Protein AF-A0A183TQR6-F1 (afdb_monomer_lite)

Organism: Schistocephalus solidus (NCBI:txid70667)

Structure (mmCIF, N/CA/C/O backbone):
data_AF-A0A183TQR6-F1
#
_entry.id   AF-A0A183TQR6-F1
#
loop_
_atom_site.group_PDB
_atom_site.id
_atom_site.type_symbol
_atom_site.label_atom_id
_atom_site.label_alt_id
_atom_site.label_comp_id
_atom_site.label_asym_id
_atom_site.label_entity_id
_atom_site.label_seq_id
_atom_site.pdbx_PDB_ins_code
_atom_site.Cartn_x
_atom_site.Cartn_y
_atom_site.Cartn_z
_atom_site.occupancy
_atom_site.B_iso_or_equiv
_atom_site.auth_seq_id
_atom_site.auth_comp_id
_atom_site.auth_asym_id
_atom_site.auth_atom_id
_atom_site.pdbx_PDB_model_num
ATOM 1 N N . LEU A 1 1 ? -16.642 15.281 -20.889 1.00 45.00 1 LEU A N 1
ATOM 2 C CA . LEU A 1 1 ? -16.972 13.856 -20.672 1.00 45.00 1 LEU A CA 1
ATOM 3 C C . LEU A 1 1 ? -15.661 13.101 -20.612 1.00 45.00 1 LEU A C 1
ATOM 5 O O . LEU A 1 1 ? -15.037 12.999 -21.656 1.00 45.00 1 LEU A O 1
ATOM 9 N N . ASN A 1 2 ? -15.207 12.712 -19.417 1.00 42.97 2 ASN A N 1
ATOM 10 C CA . ASN A 1 2 ? -14.467 11.470 -19.129 1.00 42.97 2 ASN A CA 1
ATOM 11 C C . ASN A 1 2 ? -13.816 11.556 -17.737 1.00 42.97 2 ASN A C 1
ATOM 13 O O . ASN A 1 2 ? -12.606 11.469 -17.594 1.00 42.97 2 ASN A O 1
ATOM 17 N N . ASP A 1 3 ? -14.644 11.648 -16.694 1.00 41.31 3 ASP A N 1
ATOM 18 C CA . ASP A 1 3 ? -14.229 11.490 -15.287 1.00 41.31 3 ASP A CA 1
ATOM 19 C C . ASP A 1 3 ? -14.149 10.002 -14.876 1.00 41.31 3 ASP A C 1
ATOM 21 O O . ASP A 1 3 ? -14.394 9.627 -13.732 1.00 41.31 3 ASP A O 1
ATOM 25 N N . ARG A 1 4 ? -13.886 9.105 -15.836 1.00 48.56 4 ARG A N 1
ATOM 26 C CA . ARG A 1 4 ? -14.079 7.650 -15.688 1.00 48.56 4 ARG A CA 1
ATOM 27 C C . ARG A 1 4 ? -12.811 6.837 -15.432 1.00 48.56 4 ARG A C 1
ATOM 29 O O . ARG A 1 4 ? -12.883 5.614 -15.421 1.00 48.56 4 ARG A O 1
ATOM 36 N N . GLU A 1 5 ? -11.691 7.491 -15.151 1.00 46.56 5 GLU A N 1
ATOM 37 C CA . GLU A 1 5 ? -10.439 6.815 -14.774 1.00 46.56 5 GLU A CA 1
ATOM 38 C C . GLU A 1 5 ? -9.908 7.242 -13.404 1.00 46.56 5 GLU A C 1
ATOM 40 O O . GLU A 1 5 ? -8.794 6.903 -13.020 1.00 46.56 5 GLU A O 1
ATOM 45 N N . GLN A 1 6 ? -10.722 7.923 -12.598 1.00 46.53 6 GLN A N 1
ATOM 46 C CA . GLN A 1 6 ? -10.421 8.049 -11.179 1.00 46.53 6 GLN A CA 1
ATOM 47 C C . GLN A 1 6 ? -10.837 6.746 -10.505 1.00 46.53 6 GLN A C 1
ATOM 49 O O . GLN A 1 6 ? -11.957 6.588 -10.011 1.00 46.53 6 GLN A O 1
ATOM 54 N N . GLN A 1 7 ? -9.931 5.768 -10.533 1.00 48.81 7 GLN A N 1
ATOM 55 C CA . GLN A 1 7 ? -9.976 4.632 -9.625 1.00 48.81 7 GLN A CA 1
ATOM 56 C C . GLN A 1 7 ? -9.965 5.185 -8.206 1.00 48.81 7 GLN A C 1
ATOM 58 O O . GLN A 1 7 ? -8.915 5.437 -7.628 1.00 48.81 7 GLN A O 1
ATOM 63 N N . ARG A 1 8 ? -11.169 5.397 -7.666 1.00 52.84 8 ARG A N 1
ATOM 64 C CA . ARG A 1 8 ? -11.394 5.632 -6.247 1.00 52.84 8 ARG A CA 1
ATOM 65 C C . ARG A 1 8 ? -10.554 4.613 -5.498 1.00 52.84 8 ARG A C 1
ATOM 67 O O . ARG A 1 8 ? -10.682 3.409 -5.739 1.00 52.84 8 ARG A O 1
ATOM 74 N N . GLU A 1 9 ? -9.668 5.109 -4.651 1.00 57.94 9 GLU A N 1
ATOM 75 C CA . GLU A 1 9 ? -8.832 4.317 -3.767 1.00 57.94 9 GLU A CA 1
ATOM 76 C C . GLU A 1 9 ? -9.750 3.682 -2.721 1.00 57.94 9 GLU A C 1
ATOM 78 O O . GLU A 1 9 ? -9.836 4.134 -1.585 1.00 57.94 9 GLU A O 1
ATOM 83 N N . ILE A 1 10 ? -10.492 2.647 -3.134 1.00 64.81 10 ILE A N 1
ATOM 84 C CA . ILE A 1 10 ? -11.494 1.943 -2.325 1.00 64.81 10 ILE A CA 1
ATOM 85 C C . ILE A 1 10 ? -10.904 1.552 -0.958 1.00 64.81 10 ILE A C 1
ATOM 87 O O . ILE A 1 10 ? -11.623 1.535 0.037 1.00 64.81 10 ILE A O 1
ATOM 91 N N . GLY A 1 11 ? -9.593 1.289 -0.900 1.00 69.31 11 GLY A N 1
ATOM 92 C CA . GLY A 1 11 ? -8.861 1.006 0.333 1.00 69.31 11 GLY A CA 1
ATOM 93 C C . GLY A 1 11 ? -9.015 2.088 1.405 1.00 69.31 11 GLY A C 1
ATOM 94 O O . GLY A 1 11 ? -9.266 1.742 2.554 1.00 69.31 11 GLY A O 1
ATOM 95 N N . LYS A 1 12 ? -8.966 3.383 1.054 1.00 74.50 12 LYS A N 1
ATOM 96 C CA . LYS A 1 12 ? -9.083 4.484 2.031 1.00 74.50 12 LYS A CA 1
ATOM 97 C C . LYS A 1 12 ? -10.481 4.570 2.638 1.00 74.50 12 LYS A C 1
ATOM 99 O O . LYS A 1 12 ? -10.615 4.536 3.858 1.00 74.50 12 LYS A O 1
ATOM 104 N N . ASP A 1 13 ? -11.514 4.563 1.795 1.00 81.38 13 ASP A N 1
ATOM 105 C CA . ASP A 1 13 ? -12.912 4.624 2.247 1.00 81.38 13 ASP A CA 1
ATOM 106 C C . ASP A 1 13 ? -13.280 3.428 3.142 1.00 81.38 13 ASP A C 1
ATOM 108 O O . ASP A 1 13 ? -14.052 3.549 4.099 1.00 81.38 13 ASP A O 1
ATOM 112 N N . ILE A 1 14 ? -12.759 2.241 2.811 1.00 82.81 14 ILE A N 1
ATOM 113 C CA . ILE A 1 14 ? -12.986 1.025 3.595 1.00 82.81 14 ILE A CA 1
ATOM 114 C C . ILE A 1 14 ? -12.192 1.078 4.900 1.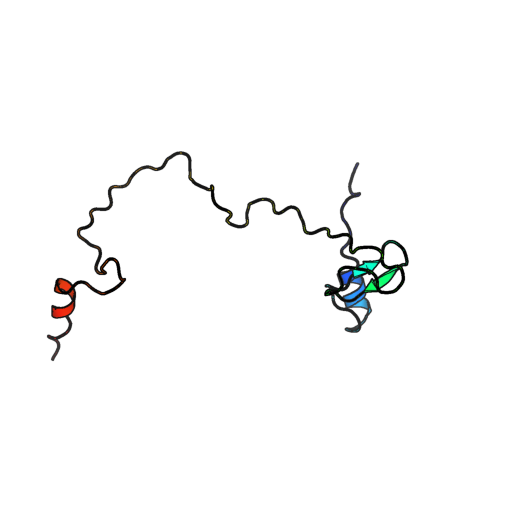00 82.81 14 ILE A C 1
ATOM 116 O O . ILE A 1 14 ? -12.751 0.741 5.943 1.00 82.81 14 ILE A O 1
ATOM 120 N N . ALA A 1 15 ? -10.939 1.535 4.873 1.00 84.62 15 ALA A N 1
ATOM 121 C CA . ALA A 1 15 ? -10.106 1.668 6.063 1.00 84.62 15 ALA A CA 1
ATOM 122 C C . ALA A 1 15 ? -10.759 2.578 7.115 1.00 84.62 15 ALA A C 1
ATOM 124 O O . ALA A 1 15 ? -10.931 2.147 8.259 1.00 84.62 15 ALA A O 1
ATOM 125 N N . GLU A 1 16 ? -11.233 3.766 6.723 1.00 85.56 16 GLU A N 1
ATOM 126 C CA . GLU A 1 16 ? -11.912 4.706 7.629 1.00 85.56 16 GLU A CA 1
ATOM 127 C C . GLU A 1 16 ? -13.181 4.103 8.249 1.00 85.56 16 GLU A C 1
ATOM 129 O O . GLU A 1 16 ? -13.393 4.170 9.463 1.00 85.56 16 GLU A O 1
ATOM 134 N N . LYS A 1 17 ? -14.012 3.438 7.438 1.00 86.62 17 LYS A N 1
ATOM 135 C CA . LYS A 1 17 ? -15.258 2.807 7.914 1.00 86.62 17 LYS A CA 1
ATOM 136 C C . LYS A 1 17 ? -15.012 1.595 8.800 1.00 86.62 17 LYS A C 1
ATOM 138 O O . LYS A 1 17 ? -15.831 1.280 9.662 1.00 86.62 17 LYS A O 1
ATOM 143 N N . SER A 1 18 ? -13.896 0.910 8.588 1.00 85.50 18 SER A N 1
ATOM 144 C CA . SER A 1 18 ? -13.572 -0.336 9.273 1.00 85.50 18 SER A CA 1
ATOM 145 C C . SER A 1 18 ? -13.030 -0.155 10.691 1.00 85.50 18 SER A C 1
ATOM 147 O O . SER A 1 18 ? -12.775 -1.153 11.362 1.00 85.50 18 SER A O 1
ATOM 149 N N . LYS A 1 19 ? -12.852 1.092 11.159 1.00 85.81 19 LYS A N 1
ATOM 150 C CA . LYS A 1 19 ? -12.332 1.414 12.501 1.00 85.81 19 LYS A CA 1
ATOM 151 C C . LYS A 1 19 ? -11.008 0.693 12.817 1.00 85.81 19 LYS A C 1
ATOM 153 O O . LYS A 1 19 ? -10.796 0.250 13.942 1.00 85.81 19 LYS A O 1
ATOM 158 N N . GLY A 1 20 ? -10.130 0.570 11.817 1.00 84.56 20 GLY A N 1
ATOM 159 C CA . GLY A 1 20 ? -8.806 -0.049 11.956 1.00 84.56 20 GLY A CA 1
ATOM 160 C C . GLY A 1 20 ? -8.736 -1.545 11.633 1.00 84.56 20 GLY A C 1
ATOM 161 O O . GLY A 1 20 ? -7.684 -2.146 11.827 1.00 84.56 20 GLY A O 1
ATOM 162 N N . LEU A 1 21 ? -9.815 -2.156 11.131 1.00 86.88 21 LEU A N 1
ATOM 163 C CA . LEU A 1 21 ? -9.779 -3.549 10.671 1.00 86.88 21 LEU A CA 1
ATOM 164 C C . LEU A 1 21 ? -9.045 -3.707 9.326 1.00 86.88 21 LEU A C 1
ATOM 166 O O . LEU A 1 21 ? -8.430 -4.744 9.086 1.00 86.88 21 LEU A O 1
ATOM 170 N N . PHE A 1 22 ? -9.106 -2.691 8.463 1.00 87.75 22 PHE A N 1
ATOM 171 C CA . PHE A 1 22 ? -8.433 -2.662 7.164 1.00 87.75 22 PHE A CA 1
ATOM 172 C C . PHE A 1 22 ? -7.490 -1.464 7.051 1.00 87.75 22 PHE A C 1
ATOM 174 O O . PHE A 1 22 ? -7.776 -0.382 7.567 1.00 87.75 22 PHE A O 1
ATOM 181 N N . SER A 1 23 ? -6.370 -1.670 6.357 1.00 87.19 23 SER A N 1
ATOM 182 C CA . SER A 1 23 ? -5.399 -0.623 6.037 1.00 87.19 23 SER A CA 1
ATOM 183 C C . SER A 1 23 ? -5.797 0.117 4.754 1.00 87.19 23 SER A C 1
ATOM 185 O O . SER A 1 23 ? -6.340 -0.515 3.844 1.00 87.19 23 SER A O 1
ATOM 187 N N . PRO A 1 24 ? -5.486 1.421 4.611 1.00 87.19 24 PRO A N 1
ATOM 188 C CA . PRO A 1 24 ? -5.664 2.143 3.348 1.00 87.19 24 PRO A CA 1
ATOM 189 C C . PRO A 1 24 ? -4.918 1.504 2.164 1.00 87.19 24 PRO A C 1
ATOM 191 O O . PRO A 1 24 ? -5.323 1.696 1.018 1.00 87.19 24 PRO A O 1
ATOM 194 N N . ASP A 1 25 ? -3.865 0.726 2.433 1.00 87.81 25 ASP A N 1
ATOM 195 C CA . ASP A 1 25 ? -3.081 0.017 1.415 1.00 87.81 25 ASP A CA 1
ATOM 196 C C . ASP A 1 25 ? -3.685 -1.339 0.997 1.00 87.81 25 ASP A C 1
ATOM 198 O O . ASP A 1 25 ? -3.232 -1.962 0.024 1.00 87.81 25 ASP A O 1
ATOM 202 N N . ASP A 1 26 ? -4.687 -1.832 1.734 1.00 91.06 26 ASP A N 1
ATOM 203 C CA . ASP A 1 26 ? -5.395 -3.062 1.390 1.00 91.06 26 ASP A CA 1
ATOM 204 C C . ASP A 1 26 ? -6.269 -2.850 0.152 1.00 91.06 26 ASP A C 1
ATOM 206 O O . ASP A 1 26 ? -6.809 -1.771 -0.102 1.00 91.06 26 ASP A O 1
ATOM 210 N N . TRP A 1 27 ? -6.413 -3.901 -0.656 1.00 89.19 27 TRP A N 1
ATOM 211 C CA . TRP A 1 27 ? -7.027 -3.779 -1.975 1.00 89.19 27 TRP A CA 1
ATOM 212 C C . TRP A 1 27 ? -8.211 -4.724 -2.164 1.00 89.19 27 TRP A C 1
ATOM 214 O O . TRP A 1 27 ? -8.150 -5.923 -1.878 1.00 89.19 27 TRP A O 1
ATOM 224 N N . GLN A 1 28 ? -9.301 -4.177 -2.708 1.00 91.19 28 GLN A N 1
ATOM 225 C CA . GLN A 1 28 ? -10.484 -4.947 -3.071 1.00 91.19 28 GLN A CA 1
ATOM 226 C C . GLN A 1 28 ? -10.304 -5.601 -4.446 1.00 91.19 28 GLN A C 1
ATOM 228 O O . GLN A 1 28 ? -10.012 -4.935 -5.443 1.00 91.19 28 GLN A O 1
ATOM 233 N N . CYS A 1 29 ? -10.507 -6.914 -4.519 1.00 91.75 29 CYS A N 1
ATOM 234 C CA . CYS A 1 29 ? -10.461 -7.659 -5.769 1.00 91.75 29 CYS A CA 1
ATOM 235 C C . CYS A 1 29 ? -11.610 -7.252 -6.702 1.00 91.75 29 CYS A C 1
ATOM 237 O O . CYS A 1 29 ? -12.775 -7.309 -6.318 1.00 91.75 29 CYS A O 1
ATOM 239 N N . LYS A 1 30 ? -11.296 -6.925 -7.961 1.00 87.94 30 LYS A N 1
ATOM 240 C CA . LYS A 1 30 ? -12.298 -6.586 -8.987 1.00 87.94 30 LYS A CA 1
ATOM 241 C C . LYS A 1 30 ? -13.089 -7.788 -9.511 1.00 87.94 30 LYS A C 1
ATOM 243 O O . LYS A 1 30 ? -14.185 -7.594 -10.015 1.00 87.94 30 LYS A O 1
ATOM 248 N N . GLY A 1 31 ? -12.549 -9.002 -9.387 1.00 89.12 31 GLY A N 1
ATOM 249 C CA . GLY A 1 31 ? -13.216 -10.225 -9.842 1.00 89.12 31 GLY A CA 1
ATOM 250 C C . GLY A 1 31 ? -14.265 -10.745 -8.857 1.00 89.12 31 GLY A C 1
ATOM 251 O O . GLY A 1 31 ? -15.356 -11.115 -9.267 1.00 89.12 31 GLY A O 1
ATOM 252 N N . CYS A 1 32 ? -13.948 -10.760 -7.557 1.00 92.88 32 CYS A N 1
ATOM 253 C CA . CYS A 1 32 ? -14.803 -11.384 -6.533 1.00 92.88 32 CYS A CA 1
ATOM 254 C C . CYS A 1 32 ? -15.161 -10.477 -5.344 1.00 92.88 32 CYS A C 1
ATOM 256 O O . CYS A 1 32 ? -15.849 -10.918 -4.431 1.00 92.88 32 CYS A O 1
ATOM 258 N N . GLY A 1 33 ? -14.668 -9.236 -5.298 1.00 89.75 33 GLY A N 1
ATOM 259 C CA . GLY A 1 33 ? -14.966 -8.293 -4.215 1.00 89.75 33 GLY A CA 1
ATOM 260 C C . GLY A 1 33 ? -14.224 -8.534 -2.894 1.00 89.75 33 GLY A C 1
ATOM 261 O O . GLY A 1 33 ? -14.355 -7.709 -1.991 1.00 89.75 33 GLY A O 1
ATOM 262 N N . ASN A 1 34 ? -13.423 -9.601 -2.768 1.00 92.94 34 ASN A N 1
ATOM 263 C CA . ASN A 1 34 ? -12.657 -9.884 -1.549 1.00 92.94 34 ASN A CA 1
ATOM 264 C C . ASN A 1 34 ? -11.582 -8.817 -1.269 1.00 92.94 34 ASN A C 1
ATOM 266 O O . ASN A 1 34 ? -10.838 -8.447 -2.182 1.00 92.94 34 ASN A O 1
ATOM 270 N N . ILE A 1 35 ? -11.440 -8.396 -0.008 1.00 90.94 35 ILE A N 1
ATOM 271 C CA . ILE A 1 35 ? -10.349 -7.526 0.458 1.00 90.94 35 ILE A CA 1
ATOM 272 C C . ILE A 1 35 ? -9.095 -8.378 0.683 1.00 90.94 35 ILE A C 1
ATOM 274 O O . ILE A 1 35 ? -9.137 -9.408 1.356 1.00 90.94 35 ILE A O 1
ATOM 278 N N . ASN A 1 36 ? -7.969 -7.969 0.105 1.00 92.62 36 ASN A N 1
ATOM 279 C CA . ASN A 1 36 ? -6.687 -8.655 0.239 1.00 92.62 36 ASN A CA 1
ATOM 280 C C . ASN A 1 36 ? -5.655 -7.706 0.852 1.00 92.62 36 ASN A C 1
ATOM 282 O O . ASN A 1 36 ? -5.627 -6.521 0.523 1.00 92.62 36 ASN A O 1
ATOM 286 N N . TRP A 1 37 ? -4.769 -8.251 1.690 1.00 92.12 37 TRP A N 1
ATOM 287 C CA . TRP A 1 37 ? -3.693 -7.476 2.306 1.00 92.12 37 TRP A CA 1
ATOM 288 C C . TRP A 1 37 ? -2.768 -6.829 1.273 1.00 92.12 37 TRP A C 1
ATOM 290 O O . TRP A 1 37 ? -2.418 -7.472 0.276 1.00 92.12 37 TRP A O 1
ATOM 300 N N . ALA A 1 38 ? -2.297 -5.615 1.566 1.00 90.44 38 ALA A N 1
ATOM 301 C CA . ALA A 1 38 ? -1.439 -4.796 0.700 1.00 90.44 38 ALA A CA 1
ATOM 302 C C . ALA A 1 38 ? -0.282 -5.561 0.026 1.00 90.44 38 ALA A C 1
ATOM 304 O O . ALA A 1 38 ? -0.027 -5.387 -1.169 1.00 90.44 38 ALA A O 1
ATOM 305 N N . ARG A 1 39 ? 0.370 -6.456 0.787 1.00 91.19 39 ARG A N 1
ATOM 306 C CA . ARG A 1 39 ? 1.518 -7.281 0.363 1.00 91.19 39 ARG A CA 1
ATOM 307 C C . ARG A 1 39 ? 1.202 -8.343 -0.693 1.00 91.19 39 ARG A C 1
ATOM 309 O O . ARG A 1 39 ? 2.121 -8.914 -1.271 1.00 91.19 39 ARG A O 1
ATOM 316 N N . ARG A 1 40 ? -0.072 -8.691 -0.900 1.00 91.75 40 ARG A N 1
ATOM 317 C CA . ARG A 1 40 ? -0.463 -9.733 -1.857 1.00 91.75 40 ARG A CA 1
ATOM 318 C C . ARG A 1 40 ? -0.523 -9.160 -3.267 1.00 91.75 40 ARG A C 1
ATOM 320 O O . ARG A 1 40 ? -1.166 -8.138 -3.496 1.00 91.75 40 ARG A O 1
ATOM 327 N N . SER A 1 41 ? 0.088 -9.869 -4.210 1.00 91.94 41 SER A N 1
ATOM 328 C CA . SER A 1 41 ? 0.018 -9.582 -5.647 1.00 91.94 41 SER A CA 1
ATOM 329 C C . SER A 1 41 ? -1.189 -10.230 -6.334 1.00 91.94 41 SER A C 1
ATOM 331 O O . SER A 1 41 ? -1.559 -9.816 -7.429 1.00 91.94 41 SER A O 1
ATOM 333 N N . THR A 1 42 ? -1.824 -11.218 -5.701 1.00 94.31 42 THR A N 1
ATOM 334 C CA . THR A 1 42 ? -2.989 -11.949 -6.219 1.00 94.31 42 THR A CA 1
ATOM 335 C C . THR A 1 42 ? -4.074 -12.095 -5.155 1.00 94.31 42 THR A C 1
ATOM 337 O O . THR A 1 42 ? -3.811 -12.045 -3.948 1.00 94.31 42 THR A O 1
ATOM 340 N N . CYS A 1 43 ? -5.323 -12.245 -5.600 1.00 95.88 43 CYS A N 1
ATOM 341 C CA . CYS A 1 43 ? -6.456 -12.437 -4.705 1.00 95.88 43 CYS A CA 1
ATOM 342 C C . CYS A 1 43 ? -6.398 -13.812 -4.029 1.00 95.88 43 CYS A C 1
ATOM 344 O O . CYS A 1 43 ? -6.213 -14.819 -4.702 1.00 95.88 43 CYS A O 1
ATOM 346 N N . ASN A 1 44 ? -6.647 -13.868 -2.719 1.00 95.50 44 ASN A N 1
ATOM 347 C CA . ASN A 1 44 ? -6.641 -15.116 -1.946 1.00 95.50 44 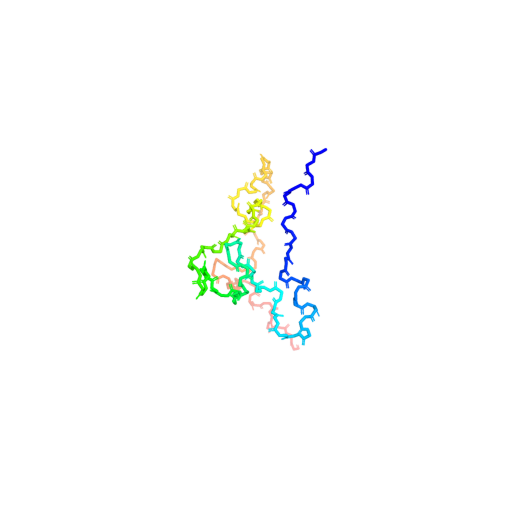ASN A CA 1
ATOM 348 C C . ASN A 1 44 ? -7.864 -16.024 -2.191 1.00 95.50 44 ASN A C 1
ATOM 350 O O . ASN A 1 44 ? -7.920 -17.123 -1.655 1.00 95.50 44 ASN A O 1
ATOM 354 N N . VAL A 1 45 ? -8.862 -15.549 -2.940 1.00 96.62 45 VAL A N 1
ATOM 355 C CA . VAL A 1 45 ? -10.102 -16.292 -3.217 1.00 96.62 45 VAL A CA 1
ATOM 356 C C . VAL A 1 45 ? -10.143 -16.760 -4.668 1.00 96.62 45 VAL A C 1
ATOM 358 O O . VAL A 1 45 ? -10.285 -17.944 -4.933 1.00 96.62 45 VAL A O 1
ATOM 361 N N . CYS A 1 46 ? -10.006 -15.833 -5.618 1.00 96.00 46 CYS A N 1
ATOM 362 C CA . CYS A 1 46 ? -10.163 -16.119 -7.049 1.00 96.00 46 CYS A CA 1
ATOM 363 C C . CYS A 1 46 ? -8.851 -16.076 -7.843 1.00 96.00 46 CYS A C 1
ATOM 365 O O . CYS A 1 46 ? -8.877 -16.176 -9.065 1.00 96.00 46 CYS A O 1
ATOM 367 N N . ASN A 1 47 ? -7.707 -15.866 -7.183 1.00 94.88 47 ASN A N 1
ATOM 368 C CA . ASN A 1 47 ? -6.389 -15.751 -7.814 1.00 94.88 47 ASN A CA 1
ATOM 369 C C . ASN A 1 47 ? -6.216 -14.623 -8.852 1.00 94.88 47 ASN A C 1
ATOM 371 O O . ASN A 1 47 ? -5.137 -14.510 -9.432 1.00 94.88 47 ASN A O 1
ATOM 375 N N . CYS A 1 48 ? -7.206 -13.744 -9.056 1.00 91.62 48 CYS A N 1
ATOM 376 C CA . CYS A 1 48 ? -7.053 -12.602 -9.957 1.00 91.62 48 CYS A CA 1
ATOM 377 C C . CYS A 1 48 ? -5.869 -11.710 -9.533 1.00 91.62 48 CYS A C 1
ATOM 379 O O . CYS A 1 48 ? -5.703 -11.452 -8.331 1.00 91.62 48 CYS A O 1
ATOM 381 N N . PRO A 1 49 ? -5.069 -11.210 -10.492 1.00 91.00 49 PRO A N 1
ATOM 382 C CA . PRO A 1 49 ? -3.946 -10.334 -10.195 1.00 91.00 49 PRO A CA 1
ATOM 383 C C . PRO A 1 49 ? -4.430 -9.002 -9.616 1.00 91.00 49 PRO A C 1
ATOM 385 O O . PRO A 1 49 ? -5.499 -8.494 -9.971 1.00 91.00 49 PRO A O 1
ATOM 388 N N . LYS A 1 50 ? -3.623 -8.419 -8.727 1.00 88.69 50 LYS A N 1
ATOM 389 C CA . LYS A 1 50 ? -3.796 -7.038 -8.278 1.00 88.69 50 LYS A CA 1
ATOM 390 C C . LYS A 1 50 ? -3.651 -6.144 -9.507 1.00 88.69 50 LYS A C 1
ATOM 392 O O . LYS A 1 50 ? -2.595 -6.123 -10.135 1.00 88.69 50 LYS A O 1
ATOM 397 N N . VAL A 1 51 ? -4.711 -5.416 -9.852 1.00 79.50 51 VAL A N 1
ATOM 398 C CA . VAL A 1 51 ? -4.658 -4.364 -10.875 1.00 79.50 51 VAL A CA 1
ATOM 399 C C . VAL A 1 51 ? -3.755 -3.261 -10.344 1.00 79.50 51 VAL A C 1
ATOM 401 O O . VAL A 1 51 ? -4.162 -2.435 -9.532 1.00 79.50 51 VAL A O 1
ATOM 404 N N . ASN A 1 52 ? -2.483 -3.341 -10.722 1.00 64.81 52 ASN A N 1
ATOM 405 C CA . ASN A 1 52 ? -1.462 -2.416 -10.285 1.00 64.81 52 ASN A CA 1
ATOM 406 C C . ASN A 1 52 ? -1.616 -1.113 -11.066 1.00 64.81 52 ASN A C 1
ATOM 408 O O . ASN A 1 52 ? -1.049 -0.948 -12.140 1.00 64.81 52 ASN A O 1
ATOM 412 N N . THR A 1 53 ? -2.370 -0.179 -10.505 1.00 58.75 53 THR A N 1
ATOM 413 C CA . THR A 1 53 ? -2.312 1.237 -10.869 1.00 58.75 53 THR A CA 1
ATOM 414 C C . THR A 1 53 ? -1.131 1.881 -10.168 1.00 58.75 53 THR A C 1
ATOM 416 O O . THR A 1 53 ? -1.275 2.916 -9.517 1.00 58.75 53 THR A O 1
ATOM 419 N N . GLN A 1 54 ? 0.046 1.255 -10.208 1.00 57.50 54 GLN A N 1
ATOM 420 C CA . GLN A 1 54 ? 1.248 2.031 -9.970 1.00 57.50 54 GLN A CA 1
ATOM 421 C C . GLN A 1 54 ? 1.210 3.096 -11.048 1.00 57.50 54 GLN A C 1
ATOM 423 O O . GLN A 1 54 ? 1.331 2.787 -12.235 1.00 57.50 54 GLN A O 1
ATOM 428 N N . GLY A 1 55 ? 0.884 4.314 -10.603 1.00 54.84 55 GLY A N 1
ATOM 429 C CA . GLY A 1 55 ? 0.808 5.490 -11.438 1.00 54.84 55 GLY A CA 1
ATOM 430 C C . GLY A 1 55 ? 2.013 5.476 -12.348 1.00 54.84 55 GLY A C 1
ATOM 431 O O . GLY A 1 55 ? 3.107 5.075 -11.927 1.00 54.84 55 GLY A O 1
ATOM 432 N N . GLN A 1 56 ? 1.790 5.842 -13.608 1.00 52.03 56 GLN A N 1
ATOM 433 C CA . GLN A 1 56 ? 2.897 6.127 -14.499 1.00 52.03 56 GLN A CA 1
ATOM 434 C C . GLN A 1 56 ? 3.954 6.872 -13.687 1.00 52.03 56 GLN A C 1
ATOM 436 O O . GLN A 1 56 ? 3.649 7.891 -13.067 1.00 52.03 56 GLN A O 1
ATOM 441 N N . ARG A 1 57 ? 5.175 6.330 -13.636 1.00 51.22 57 ARG A N 1
ATOM 442 C CA . ARG A 1 57 ? 6.341 7.120 -13.262 1.00 51.22 57 ARG A CA 1
ATOM 443 C C . ARG A 1 57 ? 6.448 8.198 -14.334 1.00 51.22 57 ARG A C 1
ATOM 445 O O . ARG A 1 57 ? 7.160 8.033 -15.317 1.00 51.22 57 ARG A O 1
ATOM 452 N N . THR A 1 58 ? 5.670 9.264 -14.189 1.00 56.19 58 THR A N 1
ATOM 453 C CA . THR A 1 58 ? 5.959 10.527 -14.841 1.00 56.19 58 THR A CA 1
ATOM 454 C C . THR A 1 58 ? 7.338 10.879 -14.291 1.00 56.19 58 THR A C 1
ATOM 456 O O . THR A 1 58 ? 7.547 10.845 -13.080 1.00 56.19 58 THR A O 1
ATOM 459 N N . GLY A 1 59 ? 8.338 11.024 -15.154 1.00 56.81 59 GLY A N 1
ATOM 460 C CA . GLY A 1 59 ? 9.763 11.031 -14.794 1.00 56.81 59 GLY A CA 1
ATOM 461 C C . GLY A 1 59 ? 10.234 12.134 -13.834 1.00 56.81 59 GLY A C 1
ATOM 462 O O . GLY A 1 59 ? 11.432 12.315 -13.693 1.00 56.81 59 GLY A O 1
ATOM 463 N N . TYR A 1 60 ? 9.340 12.823 -13.125 1.00 56.78 60 TYR A N 1
ATOM 464 C CA . TYR A 1 60 ? 9.602 13.853 -12.115 1.00 56.78 60 TYR A CA 1
ATOM 465 C C . TYR A 1 60 ? 10.257 13.331 -10.818 1.00 56.78 60 TYR A C 1
ATOM 467 O O . TYR A 1 60 ? 10.357 14.058 -9.836 1.00 56.78 60 TYR A O 1
ATOM 475 N N . GLY A 1 61 ? 10.681 12.064 -10.790 1.00 58.44 61 GLY A N 1
ATOM 476 C CA . GLY A 1 61 ? 11.357 11.411 -9.667 1.00 58.44 61 GLY A CA 1
ATOM 477 C C . GLY A 1 61 ? 12.858 11.196 -9.889 1.00 58.44 61 GLY A C 1
ATOM 478 O O . GLY A 1 61 ? 13.358 10.140 -9.507 1.00 58.44 61 GLY A O 1
ATOM 479 N N . GLY A 1 62 ? 13.550 12.139 -10.542 1.00 60.56 62 GLY A N 1
ATOM 480 C CA . GLY A 1 62 ? 15.020 12.229 -10.538 1.00 60.56 62 GLY A CA 1
ATOM 481 C C . GLY A 1 62 ? 15.765 11.125 -11.295 1.00 60.56 62 GLY A C 1
ATOM 482 O O . GLY A 1 62 ? 16.808 10.652 -10.844 1.00 60.56 62 GLY A O 1
ATOM 483 N N . GLY A 1 63 ? 15.233 10.677 -12.435 1.00 50.94 63 GLY A N 1
ATOM 484 C CA . GLY A 1 63 ? 15.875 9.684 -13.297 1.00 50.94 63 GLY A CA 1
ATOM 485 C C . GLY A 1 63 ? 16.669 10.328 -14.432 1.00 50.94 63 GLY A C 1
ATOM 486 O O . GLY A 1 63 ? 16.085 10.689 -15.443 1.00 50.94 63 GLY A O 1
ATOM 487 N N . TYR A 1 64 ? 17.986 10.448 -14.240 1.00 48.09 64 TYR A N 1
ATOM 488 C CA . TYR A 1 64 ? 19.058 10.638 -15.235 1.00 48.09 64 TYR A CA 1
ATOM 489 C C . TYR A 1 64 ? 18.619 10.990 -16.677 1.00 48.09 64 TYR A C 1
ATOM 491 O O . TYR A 1 64 ? 18.471 10.102 -17.511 1.00 48.09 64 TYR A O 1
ATOM 499 N N . MET A 1 65 ? 18.443 12.292 -16.939 1.00 50.59 65 MET A N 1
ATOM 500 C CA . MET A 1 65 ? 18.689 13.037 -18.198 1.00 50.59 65 MET A CA 1
ATOM 501 C C . MET A 1 65 ? 18.230 14.514 -18.077 1.00 50.59 65 MET A C 1
ATOM 503 O O . MET A 1 65 ? 17.926 15.158 -19.071 1.00 50.59 65 MET A O 1
ATOM 507 N N . GLU A 1 66 ? 18.247 15.104 -16.873 1.00 49.62 66 GLU A N 1
ATOM 50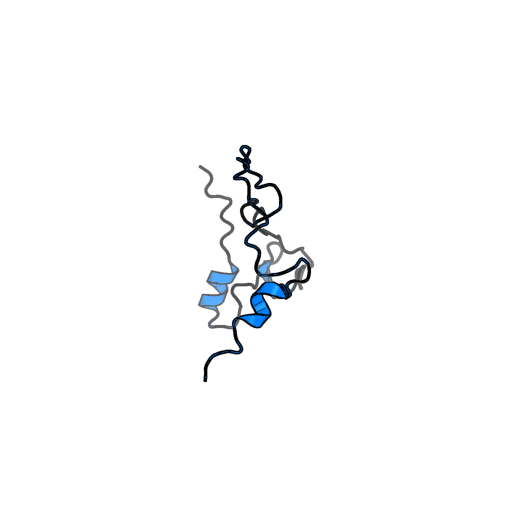8 C CA . GLU A 1 66 ? 17.998 16.541 -16.620 1.00 49.62 66 GLU A CA 1
ATOM 509 C C . GLU A 1 66 ? 19.215 17.412 -16.991 1.00 49.62 66 GLU A C 1
ATOM 511 O O . GLU A 1 66 ? 19.519 18.407 -16.339 1.00 49.62 66 GLU A O 1
ATOM 516 N N . ARG A 1 67 ? 19.992 17.000 -18.001 1.00 52.75 67 ARG A N 1
ATOM 517 C CA . ARG A 1 67 ? 21.081 17.823 -18.518 1.00 52.75 67 ARG A CA 1
ATOM 518 C C . ARG A 1 67 ? 20.426 18.938 -19.315 1.00 52.75 67 ARG A C 1
ATOM 520 O O . ARG A 1 67 ? 20.117 18.743 -20.488 1.00 52.75 67 ARG A O 1
ATOM 527 N N . ASP A 1 68 ? 20.202 20.061 -18.643 1.00 52.19 68 ASP A N 1
ATOM 528 C CA . ASP A 1 68 ? 19.933 21.346 -19.270 1.00 52.19 68 ASP A CA 1
ATOM 529 C C . ASP A 1 68 ? 20.783 21.478 -20.541 1.00 52.19 68 ASP A C 1
ATOM 531 O O . ASP A 1 68 ? 21.994 21.232 -20.542 1.00 52.19 68 ASP A O 1
ATOM 535 N N . GLU A 1 69 ? 20.128 21.842 -21.640 1.00 55.88 69 GLU A N 1
ATOM 536 C CA . GLU A 1 69 ? 20.718 22.008 -22.974 1.00 55.88 69 GLU A CA 1
ATOM 537 C C . GLU A 1 69 ? 21.820 23.092 -23.005 1.00 55.88 69 GLU A C 1
ATOM 539 O O . GLU A 1 69 ? 22.590 23.182 -23.960 1.00 55.88 69 GLU A O 1
ATOM 544 N N . VAL A 1 70 ? 21.970 23.871 -21.927 1.00 58.16 70 VAL A N 1
ATOM 545 C CA . VAL A 1 70 ? 23.012 24.885 -21.748 1.00 58.16 70 VAL A CA 1
ATOM 546 C C . VAL A 1 70 ? 23.846 24.567 -20.506 1.00 58.16 70 VAL A C 1
ATOM 548 O O . VAL A 1 70 ? 23.567 25.021 -19.399 1.00 58.16 70 VAL A O 1
ATOM 551 N N . VAL A 1 71 ? 24.928 23.812 -20.698 1.00 57.22 71 VAL A N 1
ATOM 552 C CA . VAL A 1 71 ? 26.032 23.765 -19.731 1.00 57.22 71 VAL A CA 1
ATOM 553 C C . VAL A 1 71 ? 26.909 24.994 -19.984 1.00 57.22 71 VAL A C 1
ATOM 555 O O . VAL A 1 71 ? 27.880 24.926 -20.738 1.00 57.22 71 VAL A O 1
ATOM 558 N N . GLU A 1 72 ? 26.580 26.143 -19.389 1.00 60.09 72 GLU A N 1
ATOM 559 C CA . GLU A 1 72 ? 27.577 27.213 -19.281 1.00 60.09 72 GLU A CA 1
ATOM 560 C C . GLU A 1 72 ? 28.645 26.769 -18.277 1.00 60.09 72 GLU A C 1
ATOM 562 O O . GLU A 1 72 ? 28.433 26.741 -17.064 1.00 60.09 72 GLU A O 1
ATOM 567 N N . TYR A 1 73 ? 29.816 26.396 -18.793 1.00 58.03 73 TYR A N 1
ATOM 568 C CA . TYR A 1 73 ? 31.000 26.121 -17.990 1.00 58.03 73 TYR A CA 1
ATOM 569 C C . TYR A 1 73 ? 31.439 27.397 -17.261 1.00 58.03 73 TYR A C 1
ATOM 571 O O . TYR A 1 73 ? 32.296 28.146 -17.738 1.00 58.03 73 TYR A O 1
ATOM 579 N N . ARG A 1 74 ? 30.913 27.638 -16.056 1.00 62.88 74 ARG A N 1
ATOM 580 C CA . ARG A 1 74 ? 31.604 28.504 -15.102 1.00 62.88 74 ARG A CA 1
ATOM 581 C C . ARG A 1 74 ? 32.882 27.770 -14.715 1.00 62.88 74 ARG A C 1
ATOM 583 O O . ARG A 1 74 ? 32.818 26.789 -13.980 1.00 62.88 74 ARG A O 1
ATOM 590 N N . ARG A 1 75 ? 34.023 28.209 -15.256 1.00 61.69 75 ARG A N 1
ATOM 591 C CA . ARG A 1 75 ? 35.337 27.641 -14.928 1.00 61.69 75 ARG A CA 1
ATOM 592 C C . ARG A 1 75 ? 35.499 27.626 -13.407 1.00 61.69 75 ARG A C 1
ATOM 594 O O . ARG A 1 75 ? 35.607 28.686 -12.796 1.00 61.69 75 ARG A O 1
ATOM 601 N N . HIS A 1 76 ? 35.438 26.437 -12.817 1.00 59.97 76 HIS A N 1
ATOM 602 C CA . HIS A 1 76 ? 35.910 26.215 -11.461 1.00 59.97 76 HIS A CA 1
ATOM 603 C C . HIS A 1 76 ? 37.433 26.236 -11.543 1.00 59.97 76 HIS A C 1
ATOM 605 O O . HIS A 1 76 ? 38.018 25.507 -12.339 1.00 59.97 76 HIS A O 1
ATOM 611 N N . ASP A 1 77 ? 38.051 27.150 -10.811 1.00 60.22 77 ASP A N 1
ATOM 612 C CA . ASP A 1 77 ? 39.495 27.187 -10.628 1.00 60.22 77 ASP A CA 1
ATOM 613 C C . ASP A 1 77 ? 39.808 26.194 -9.497 1.00 60.22 77 ASP A C 1
ATOM 615 O O . ASP A 1 77 ? 39.392 26.435 -8.364 1.00 60.22 77 ASP A O 1
ATOM 619 N N . ASP A 1 78 ? 40.481 25.072 -9.795 1.00 54.09 78 ASP A N 1
ATOM 620 C CA . ASP A 1 78 ? 40.882 23.979 -8.867 1.00 54.09 78 ASP A CA 1
ATOM 621 C C . ASP A 1 78 ? 41.860 24.420 -7.741 1.00 54.09 78 ASP A C 1
ATOM 623 O O . ASP A 1 78 ? 42.684 23.659 -7.217 1.00 54.09 78 ASP A O 1
ATOM 627 N N . SER A 1 79 ? 41.863 25.709 -7.406 1.00 55.09 79 SER A N 1
ATOM 628 C CA . SER A 1 79 ? 42.776 26.320 -6.446 1.00 55.09 79 SER A CA 1
ATOM 629 C C . SER A 1 79 ? 42.230 26.299 -5.009 1.00 55.09 79 SER A C 1
ATOM 631 O O . SER A 1 79 ? 43.029 26.351 -4.063 1.00 55.09 79 SER A O 1
ATOM 633 N N . ASP A 1 80 ? 40.909 26.149 -4.822 1.00 57.31 80 ASP A N 1
ATOM 634 C CA . ASP A 1 80 ? 40.222 26.338 -3.526 1.00 57.31 80 ASP A CA 1
ATOM 635 C C . ASP A 1 80 ? 39.614 25.068 -2.897 1.00 57.31 80 ASP A C 1
ATOM 637 O O . ASP A 1 80 ? 39.045 25.096 -1.807 1.00 57.31 80 ASP A O 1
ATOM 64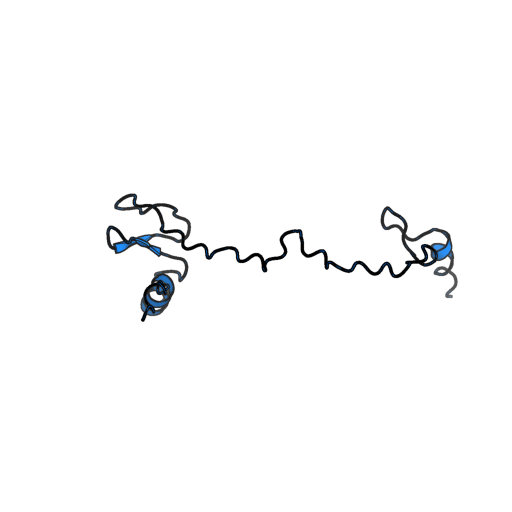1 N N . ASP A 1 81 ? 39.763 23.909 -3.528 1.00 66.44 81 ASP A N 1
ATOM 642 C CA . ASP A 1 81 ? 39.298 22.638 -2.979 1.00 66.44 81 ASP A CA 1
ATOM 643 C C . ASP A 1 81 ? 40.169 22.242 -1.771 1.00 66.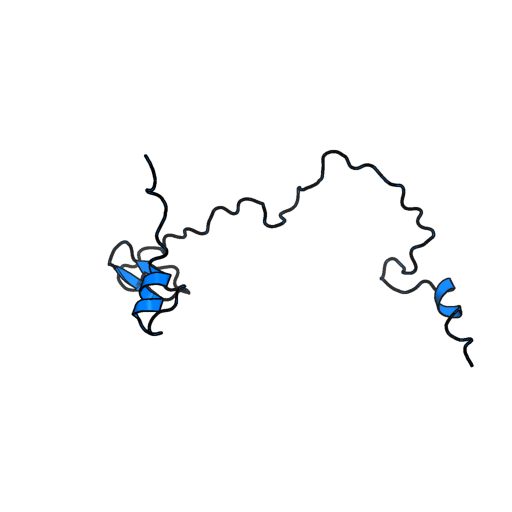44 81 ASP A C 1
ATOM 645 O O . ASP A 1 81 ? 41.286 21.722 -1.876 1.00 66.44 81 ASP A O 1
ATOM 649 N N . GLU A 1 82 ? 39.647 22.550 -0.582 1.00 72.56 82 GLU A N 1
ATOM 650 C CA . GLU A 1 82 ? 40.216 22.273 0.743 1.00 72.56 82 GLU A CA 1
ATOM 651 C C . GLU A 1 82 ? 40.478 20.771 0.972 1.00 72.56 82 GLU A C 1
ATOM 653 O O . GLU A 1 82 ? 41.367 20.394 1.750 1.00 72.56 82 GLU A O 1
ATOM 658 N N . TYR A 1 83 ? 39.756 19.915 0.250 1.00 80.69 83 TYR A N 1
ATOM 659 C CA . TYR A 1 83 ? 39.761 18.460 0.360 1.00 80.69 83 TYR A CA 1
ATOM 660 C C . TYR A 1 83 ? 40.325 17.821 -0.919 1.00 80.69 83 TYR A C 1
ATOM 662 O O . TYR A 1 83 ? 40.176 18.360 -2.011 1.00 80.69 83 TYR A O 1
ATOM 670 N N . ASP A 1 84 ? 41.052 16.715 -0.776 1.00 80.12 84 ASP A N 1
ATOM 671 C CA . ASP A 1 84 ? 41.578 15.925 -1.892 1.00 80.12 84 ASP A CA 1
ATOM 672 C C . ASP A 1 84 ? 40.521 14.970 -2.478 1.00 80.12 84 ASP A C 1
ATOM 674 O O . ASP A 1 84 ? 39.401 14.877 -1.981 1.00 80.12 84 ASP A O 1
ATOM 678 N N . GLU A 1 85 ? 40.881 14.262 -3.551 1.00 71.81 85 GLU A N 1
ATOM 679 C CA . GLU A 1 85 ? 40.024 13.306 -4.273 1.00 71.81 85 GLU A CA 1
ATOM 680 C C . GLU A 1 85 ? 39.442 12.194 -3.376 1.00 71.81 85 GLU A C 1
ATOM 682 O O . GLU A 1 85 ? 38.374 11.657 -3.657 1.00 71.81 85 GLU A O 1
ATOM 687 N N . PHE A 1 86 ? 40.100 11.884 -2.256 1.00 78.88 86 PHE A N 1
ATOM 688 C CA . PHE A 1 86 ? 39.630 10.916 -1.263 1.00 78.88 86 PHE A CA 1
ATOM 689 C C . PHE A 1 86 ? 38.844 11.578 -0.115 1.00 78.88 86 PHE A C 1
ATOM 691 O O . PHE A 1 86 ? 38.545 10.927 0.888 1.00 78.88 86 PHE A O 1
ATOM 698 N N . GLY A 1 87 ? 38.511 12.868 -0.235 1.00 73.81 87 GLY A N 1
ATOM 699 C CA . GLY A 1 87 ? 37.781 13.652 0.762 1.00 73.81 87 GLY A CA 1
ATOM 700 C C . GLY A 1 87 ? 38.617 14.064 1.977 1.00 73.81 87 GLY A C 1
ATOM 701 O O . GLY A 1 87 ? 38.066 14.510 2.984 1.00 73.81 87 GLY A O 1
ATOM 702 N N . LEU A 1 88 ? 39.946 13.922 1.930 1.00 74.56 88 LEU A N 1
ATOM 703 C CA . LEU A 1 88 ? 40.841 14.270 3.033 1.00 74.56 88 LEU A CA 1
ATOM 704 C C . LEU A 1 88 ? 41.360 15.702 2.878 1.00 74.56 88 LEU A C 1
ATOM 706 O O . LEU A 1 88 ? 41.848 16.115 1.831 1.00 74.56 88 LEU A O 1
ATOM 710 N N . LYS A 1 89 ? 41.321 16.483 3.962 1.00 77.94 89 LYS A N 1
ATOM 711 C CA . LYS A 1 89 ? 41.802 17.873 3.955 1.00 77.94 89 LYS A CA 1
ATOM 712 C C . LYS A 1 89 ? 43.263 17.950 3.496 1.00 77.94 89 LYS A C 1
ATOM 714 O O . LYS A 1 89 ? 44.143 17.291 4.071 1.00 77.94 89 LYS A O 1
ATOM 719 N N . LYS A 1 90 ? 43.577 18.772 2.491 1.00 77.56 90 LYS A N 1
ATOM 720 C CA . LYS A 1 90 ? 44.942 18.871 1.938 1.00 77.56 90 LYS A CA 1
ATOM 721 C C . LYS A 1 90 ? 45.932 19.338 3.020 1.00 77.56 90 LYS A C 1
ATOM 723 O O . LYS A 1 90 ? 45.620 20.171 3.871 1.00 77.56 90 LYS A O 1
ATOM 728 N N . LYS A 1 91 ? 47.162 18.794 3.018 1.00 69.88 91 LYS A N 1
ATOM 729 C CA . LYS A 1 91 ? 48.185 19.020 4.075 1.00 69.88 91 LYS A CA 1
ATOM 730 C C . LYS A 1 91 ? 48.501 20.500 4.334 1.00 69.88 91 LYS A C 1
ATOM 732 O O . LYS A 1 91 ? 48.762 20.858 5.480 1.00 69.88 91 LYS A O 1
ATOM 737 N N . LYS A 1 92 ? 48.438 21.351 3.302 1.00 66.50 92 LYS A N 1
ATOM 738 C CA . LYS A 1 92 ? 48.668 22.804 3.412 1.00 66.50 92 LYS A CA 1
ATOM 739 C C . LYS A 1 92 ? 47.658 23.505 4.336 1.00 66.50 92 LYS A C 1
ATOM 741 O O . LYS A 1 92 ? 48.038 24.437 5.033 1.00 66.50 92 LYS A O 1
ATOM 746 N N . TYR A 1 93 ? 46.432 22.985 4.444 1.00 64.75 93 TYR A N 1
ATOM 747 C CA . TYR A 1 93 ? 45.377 23.531 5.309 1.00 64.75 93 TYR A CA 1
ATOM 748 C C . TYR A 1 93 ? 45.318 22.886 6.703 1.00 64.75 93 TYR A C 1
ATOM 750 O O . TYR A 1 93 ? 44.635 23.394 7.589 1.00 64.75 93 TYR A O 1
ATOM 758 N N . ARG A 1 94 ? 46.032 21.772 6.935 1.00 64.75 94 ARG A N 1
ATOM 759 C CA . ARG A 1 94 ? 46.095 21.103 8.252 1.00 64.75 94 ARG A CA 1
ATOM 760 C C . ARG A 1 94 ? 46.962 21.855 9.271 1.00 64.75 94 ARG A C 1
ATOM 762 O O . ARG A 1 94 ? 46.737 21.719 10.466 1.00 64.75 94 ARG A O 1
ATOM 769 N N . LYS A 1 95 ? 47.943 22.651 8.824 1.00 61.47 95 LYS A N 1
ATOM 770 C CA . LYS A 1 95 ? 48.896 23.364 9.701 1.00 61.47 95 LYS A CA 1
ATOM 771 C C . LYS A 1 95 ? 48.368 24.670 10.319 1.00 61.47 95 LYS A C 1
ATOM 773 O O . LYS A 1 95 ? 49.055 25.237 11.158 1.00 61.47 95 LYS A O 1
ATOM 778 N N . LEU A 1 96 ? 47.170 25.127 9.951 1.00 59.09 96 LEU A N 1
ATOM 779 C CA . LEU A 1 96 ? 46.594 26.392 10.438 1.00 59.09 96 LEU A CA 1
ATOM 780 C C . LEU A 1 96 ? 45.685 26.244 11.674 1.00 59.09 96 LEU A C 1
ATOM 782 O O . LEU A 1 96 ? 45.148 27.237 12.140 1.00 59.09 96 LEU A O 1
ATOM 786 N N . GLN A 1 97 ? 45.511 25.033 12.215 1.00 58.19 97 GLN A N 1
ATOM 787 C CA . GLN A 1 97 ? 44.605 24.766 13.350 1.00 58.19 97 GLN A CA 1
ATOM 788 C C . GLN A 1 97 ? 45.331 24.376 14.653 1.00 58.19 97 GLN A C 1
ATOM 790 O O . GLN A 1 97 ? 44.682 23.994 15.615 1.00 58.19 97 GLN A O 1
ATOM 795 N N . ASN A 1 98 ? 46.666 24.491 14.710 1.00 57.62 98 ASN A N 1
ATOM 796 C CA . ASN A 1 98 ? 47.461 24.146 15.903 1.00 57.62 98 ASN A CA 1
ATOM 797 C C . ASN A 1 98 ? 48.245 25.325 16.510 1.00 57.62 98 ASN A C 1
ATOM 799 O O . ASN A 1 98 ? 49.202 25.109 17.248 1.00 57.62 98 ASN A O 1
ATOM 803 N N . VAL A 1 99 ? 47.850 26.570 16.230 1.00 56.19 99 VAL A N 1
ATOM 804 C CA . VAL A 1 99 ? 48.372 27.749 16.944 1.00 56.19 99 VAL A CA 1
ATOM 805 C C . VAL A 1 99 ? 47.189 28.552 17.476 1.00 56.19 99 VAL A C 1
ATOM 807 O O . VAL A 1 99 ? 46.769 29.555 16.906 1.00 56.19 99 VAL A O 1
ATOM 810 N N . SE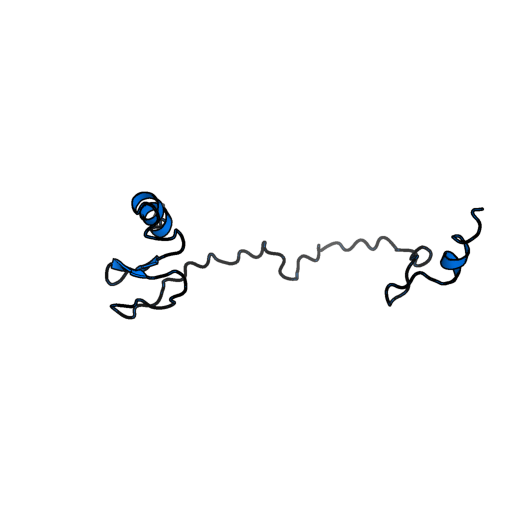R A 1 100 ? 46.590 28.044 18.548 1.00 53.34 100 SER A N 1
ATOM 811 C CA . SER A 1 100 ? 45.669 28.783 19.413 1.00 53.34 100 SER A CA 1
ATOM 812 C C . SER A 1 100 ? 45.827 28.254 20.839 1.00 53.34 100 SER A C 1
ATOM 814 O O . SER A 1 100 ? 45.040 27.424 21.289 1.00 53.34 100 SER A O 1
ATOM 816 N N . SER A 1 101 ? 46.886 28.715 21.505 1.00 45.50 101 SER A N 1
ATOM 817 C CA . SER A 1 101 ? 46.955 28.885 22.959 1.00 45.50 101 SER A CA 1
ATOM 818 C C . SER A 1 101 ? 47.339 30.330 23.225 1.00 45.50 101 SER A C 1
ATOM 820 O O . SER A 1 101 ? 48.221 30.821 22.482 1.00 45.50 101 SER A O 1
#

Sequence (101 aa):
LNDREQQREIGKDIAEKSKGLFSPDDWQCKGCGNINWARRSTCNVCNCPKVNTQGQRTGYGGGYMERDEVVEYRRHDDSDDEYDEFGLKKKKYRKLQNVSS

Foldseek 3Di:
DPPPPPPDLVLVVCCVVVVNPGHSLWDADPPPRDTHDNPDQADPPPRHGDPDPPPPPPVPPDPPDPPDPDPPPPDDDPPPPQADPVRHGDPVVVVPPPPDD

Secondary structure (DSSP, 8-state):
---------HHHHHHHHTTTSS-TT-EE-TTT--EE-TT-SB-TTT-PBP--------STTT-S----S--------TT---B-TTSPBPHHHHTTSS---

InterPro domains:
  IPR001876 Zinc finger, RanBP2-type [PS01358] (27-46)
  IPR001876 Zinc finger, RanBP2-type [PS50199] (23-52)
  IPR001876 Zinc finger, RanBP2-type [SM00547] (25-49)
  IPR036443 Zinc finger, RanBP2-type superfamily [SSF90209] (16-52)

pLDDT: mean 71.07, std 16.71, range [41.31, 96.62]

Radius of gyration: 28.01 Å; chains: 1; bounding box: 66×45×46 Å